Protein AF-A0A1E7QK72-F1 (afdb_monomer_lite)

Radius of gyration: 14.89 Å; chains: 1; bounding box: 25×26×60 Å

Sequence (113 aa):
MYDKNVLNFAAQIGCSNITKILFEYLNANEKDLFYAAKCGNLGIVQAILNKEVNNYNLNCALRYAASYCNIEVTEYLLKNGACNGNTALHDAAEYGHAEIVQLLIPKAEKTDI

pLDDT: mean 74.42, std 15.8, range [36.75, 93.0]

InterPro domains:
  IPR002110 Ankyrin repeat [PF12796] (33-110)
  IPR002110 Ankyrin repeat [PS50088] (84-113)
  IPR002110 Ankyrin repeat [SM00248] (28-60)
  IPR002110 Ankyrin repeat [SM00248] (84-113)
  IPR036770 Ankyrin repeat-containing domain superfamily [G3DSA:1.25.40.20] (1-113)
  IPR036770 Ankyrin repeat-containing domain superfamily [SSF48403] (4-107)

Foldseek 3Di:
DDDPVVLLVCLQVVVLVVNVVSPVVDPDDLVSLLSCLLSLVQVSVVVNCVVDPDDHQLLSSLLSNLLNLNLVSNLVSVVVPHQLDPNSLVSNVVNVSVNSNVVSPPPPPPPPD

Organism: Wolbachia pipientis (NCBI:txid955)

Secondary structure (DSSP, 8-state):
--SHHHHHHHHHHT-HHHHHHHHHHS---HHHHHHHHHTT-HHHHHHHHHHSSS-S-HHHHHHHHHHTT-HHHHHHHHHTT----HHHHHHHHHTT-HHHHHHHS--------

Structure (mmCIF, N/CA/C/O backbone):
data_AF-A0A1E7QK72-F1
#
_entry.id   AF-A0A1E7QK72-F1
#
loop_
_atom_site.group_PDB
_atom_site.id
_atom_site.type_symbol
_atom_site.label_atom_id
_atom_site.label_alt_id
_atom_site.label_comp_id
_atom_site.label_asym_id
_atom_site.label_entity_id
_atom_site.label_seq_id
_atom_site.pdbx_PDB_ins_code
_atom_site.Cartn_x
_atom_site.Cartn_y
_atom_site.Cartn_z
_atom_site.occupancy
_atom_site.B_iso_or_equiv
_atom_site.auth_seq_id
_atom_site.auth_comp_id
_atom_site.auth_asym_id
_atom_site.auth_atom_id
_atom_site.pdbx_PDB_model_num
ATOM 1 N N . MET A 1 1 ? 0.526 11.341 27.835 1.00 41.75 1 MET A N 1
ATOM 2 C CA . MET A 1 1 ? 1.698 10.709 27.184 1.00 41.75 1 MET A CA 1
ATOM 3 C C . MET A 1 1 ? 1.428 9.237 26.837 1.00 41.75 1 MET A C 1
ATOM 5 O O . MET A 1 1 ? 2.351 8.437 26.801 1.00 41.75 1 MET A O 1
ATOM 9 N N . TYR A 1 2 ? 0.169 8.887 26.561 1.00 43.34 2 TYR A N 1
ATOM 10 C CA . TYR A 1 2 ? -0.271 7.545 26.182 1.00 43.34 2 TYR A CA 1
ATOM 11 C C . TYR A 1 2 ? -0.724 7.585 24.713 1.00 43.34 2 TYR A C 1
ATOM 13 O O . TYR A 1 2 ? -1.076 8.660 24.235 1.00 43.34 2 TYR A O 1
ATOM 21 N N . ASP A 1 3 ? -0.628 6.444 24.022 1.00 53.53 3 ASP A N 1
ATOM 22 C CA . ASP A 1 3 ? -1.415 6.035 22.836 1.00 53.53 3 ASP A CA 1
ATOM 23 C C . ASP A 1 3 ? -0.708 5.731 21.508 1.00 53.53 3 ASP A C 1
ATOM 25 O O . ASP A 1 3 ? -1.184 4.856 20.787 1.00 53.53 3 ASP A O 1
ATOM 29 N N . LYS A 1 4 ? 0.464 6.292 21.176 1.00 55.53 4 LYS A N 1
ATOM 30 C CA . LYS A 1 4 ? 1.116 5.926 19.889 1.00 55.53 4 LYS A CA 1
ATOM 31 C C . LYS A 1 4 ? 1.672 4.493 19.849 1.00 55.53 4 LYS A C 1
ATOM 33 O O . LYS A 1 4 ? 1.642 3.852 18.803 1.00 55.53 4 LYS A O 1
ATOM 38 N N . ASN A 1 5 ? 2.146 3.966 20.982 1.00 55.91 5 ASN A N 1
ATOM 39 C CA . ASN A 1 5 ? 2.684 2.599 21.049 1.00 55.91 5 ASN A CA 1
ATOM 40 C C . ASN A 1 5 ? 1.597 1.523 20.958 1.00 55.91 5 ASN A C 1
ATOM 42 O O . ASN A 1 5 ? 1.811 0.492 20.327 1.00 55.91 5 ASN A O 1
ATOM 46 N N . VAL A 1 6 ? 0.434 1.767 21.564 1.00 59.50 6 VAL A N 1
ATOM 47 C CA . VAL A 1 6 ? -0.684 0.812 21.564 1.00 59.50 6 VAL A CA 1
ATOM 48 C C . VAL A 1 6 ? -1.278 0.697 20.162 1.00 59.50 6 VAL A C 1
ATOM 50 O O . VAL A 1 6 ? -1.574 -0.406 19.710 1.00 59.50 6 VAL A O 1
ATOM 53 N N . LEU A 1 7 ? -1.355 1.819 19.440 1.00 59.06 7 LEU A N 1
ATOM 54 C CA . LEU A 1 7 ? -1.802 1.855 18.052 1.00 59.06 7 LEU A CA 1
ATOM 55 C C . LEU A 1 7 ? -0.876 1.060 17.123 1.00 59.06 7 LEU A C 1
ATOM 57 O O . LEU A 1 7 ? -1.350 0.214 16.368 1.00 59.06 7 LEU A O 1
ATOM 61 N N . ASN A 1 8 ? 0.442 1.281 17.221 1.00 55.88 8 ASN A N 1
ATOM 62 C CA . ASN A 1 8 ? 1.432 0.545 16.429 1.00 55.88 8 ASN A CA 1
ATOM 63 C C . ASN A 1 8 ? 1.376 -0.960 16.700 1.00 55.88 8 ASN A C 1
ATOM 65 O O . ASN A 1 8 ? 1.444 -1.753 15.764 1.00 55.88 8 ASN A O 1
ATOM 69 N N . PHE A 1 9 ? 1.224 -1.352 17.967 1.00 58.50 9 PHE A N 1
ATOM 70 C CA . PHE A 1 9 ? 1.121 -2.756 18.349 1.00 58.50 9 PHE A CA 1
ATOM 71 C C . PHE A 1 9 ? -0.178 -3.388 17.824 1.00 58.50 9 PHE A C 1
ATOM 73 O O . PHE A 1 9 ? -0.141 -4.453 17.217 1.00 58.50 9 PHE A O 1
ATOM 80 N N . ALA A 1 10 ? -1.322 -2.707 17.949 1.00 59.81 10 ALA A N 1
ATOM 81 C CA . ALA A 1 10 ? -2.600 -3.189 17.417 1.00 59.81 10 ALA A CA 1
ATOM 82 C C . ALA A 1 10 ? -2.618 -3.264 15.876 1.00 59.81 10 ALA A C 1
ATOM 84 O O . ALA A 1 10 ? -3.203 -4.192 15.314 1.00 59.81 10 ALA A O 1
ATOM 85 N N . ALA A 1 11 ? -1.943 -2.331 15.194 1.00 56.41 11 ALA A N 1
ATOM 86 C CA . ALA A 1 11 ? -1.762 -2.357 13.743 1.00 56.41 11 ALA A CA 1
ATOM 87 C C . ALA A 1 11 ? -0.837 -3.500 13.288 1.00 56.41 11 ALA A C 1
ATOM 89 O O . ALA A 1 11 ? -1.114 -4.111 12.259 1.00 56.41 11 ALA A O 1
ATOM 90 N N . GLN A 1 12 ? 0.212 -3.819 14.061 1.00 57.09 12 GLN A N 1
ATOM 91 C CA . GLN A 1 12 ? 1.117 -4.949 13.802 1.00 57.09 12 GLN A CA 1
ATOM 92 C C . GLN A 1 12 ? 0.453 -6.311 14.004 1.00 57.09 12 GLN A C 1
ATOM 94 O O . GLN A 1 12 ? 0.723 -7.235 13.245 1.00 57.09 12 GLN A O 1
ATOM 99 N N . ILE A 1 13 ? -0.393 -6.443 15.028 1.00 61.03 13 ILE A N 1
ATOM 100 C CA . ILE A 1 13 ? -1.052 -7.711 15.377 1.00 61.03 13 ILE A CA 1
ATOM 101 C C . ILE A 1 13 ? -2.286 -7.961 14.477 1.00 61.03 13 ILE A C 1
ATOM 103 O O . ILE A 1 13 ? -2.852 -9.050 14.485 1.00 61.03 13 ILE A O 1
ATOM 107 N N . GLY A 1 14 ? -2.709 -6.976 13.671 1.00 56.97 14 GLY A N 1
ATOM 108 C CA . GLY A 1 14 ? -3.874 -7.101 12.785 1.00 56.97 14 GLY A CA 1
ATOM 109 C C . GLY A 1 14 ? -5.213 -7.066 13.529 1.00 56.97 14 GLY A C 1
ATOM 110 O O . GLY A 1 14 ? -6.224 -7.541 13.017 1.00 56.97 14 GLY A O 1
ATOM 111 N N . CYS A 1 15 ? -5.252 -6.508 14.745 1.00 58.03 15 CYS A N 1
ATOM 112 C CA . CYS A 1 15 ? -6.462 -6.437 15.569 1.00 58.03 15 CYS A CA 1
ATOM 113 C C . CYS A 1 15 ? -7.416 -5.332 15.090 1.00 58.03 15 CYS A C 1
ATOM 115 O O . CYS A 1 15 ? -7.628 -4.344 15.793 1.00 58.03 15 CYS A O 1
ATOM 117 N N . SER A 1 16 ? -8.026 -5.529 13.920 1.00 58.16 16 SER A N 1
ATOM 118 C CA . SER A 1 16 ? -8.796 -4.544 13.140 1.00 58.16 16 SER A CA 1
ATOM 119 C C . SER A 1 16 ? -9.820 -3.739 13.954 1.00 58.16 16 SER A C 1
ATOM 121 O O . SER A 1 16 ? -10.023 -2.554 13.697 1.00 58.16 16 SER A O 1
ATOM 123 N N . ASN A 1 17 ? -10.445 -4.356 14.962 1.00 55.41 17 ASN A N 1
ATOM 124 C CA . ASN A 1 17 ? -11.470 -3.715 15.789 1.00 55.41 17 ASN A CA 1
ATOM 125 C C . ASN A 1 17 ? -10.888 -2.755 16.838 1.00 55.41 17 ASN A C 1
ATOM 127 O O . ASN A 1 17 ? -11.435 -1.675 17.050 1.00 55.41 17 ASN A O 1
ATOM 131 N N . ILE A 1 18 ? -9.770 -3.120 17.474 1.00 58.97 18 ILE A N 1
ATOM 132 C CA . ILE A 1 18 ? -9.127 -2.293 18.510 1.00 58.97 18 ILE A CA 1
ATOM 133 C C . ILE A 1 18 ? -8.449 -1.090 17.859 1.00 58.97 18 ILE A C 1
ATOM 135 O O . ILE A 1 18 ? -8.578 0.032 18.346 1.00 58.97 18 ILE A O 1
ATOM 139 N N . THR A 1 19 ? -7.792 -1.301 16.717 1.00 61.84 19 THR A N 1
ATOM 140 C CA . THR A 1 19 ? -7.205 -0.209 15.940 1.00 61.84 19 THR A CA 1
ATOM 141 C C . THR A 1 19 ? -8.279 0.779 15.495 1.00 61.84 19 THR A C 1
ATOM 143 O O . THR A 1 19 ? -8.085 1.976 15.670 1.00 61.84 19 THR A O 1
ATOM 146 N N . LYS A 1 20 ? -9.432 0.310 14.995 1.00 57.75 20 LYS A N 1
ATOM 147 C CA . LYS A 1 20 ? -10.532 1.181 14.548 1.00 57.75 20 LYS A CA 1
ATOM 148 C C . LYS A 1 20 ? -11.070 2.086 15.664 1.00 57.75 20 LYS A C 1
ATOM 150 O O . LYS A 1 20 ? -11.220 3.283 15.442 1.00 57.75 20 LYS A O 1
ATOM 155 N N . ILE A 1 21 ? -11.286 1.539 16.863 1.00 57.97 21 ILE A N 1
ATOM 156 C CA . ILE A 1 21 ? -11.766 2.305 18.028 1.00 57.97 21 ILE A CA 1
ATOM 157 C C . ILE A 1 21 ? -10.720 3.335 18.480 1.00 57.97 21 ILE A C 1
ATOM 159 O O . ILE A 1 21 ? -11.053 4.488 18.738 1.00 57.97 21 ILE A O 1
ATOM 163 N N . LEU A 1 22 ? -9.440 2.953 18.528 1.00 61.12 22 LEU A N 1
ATOM 164 C CA . LEU A 1 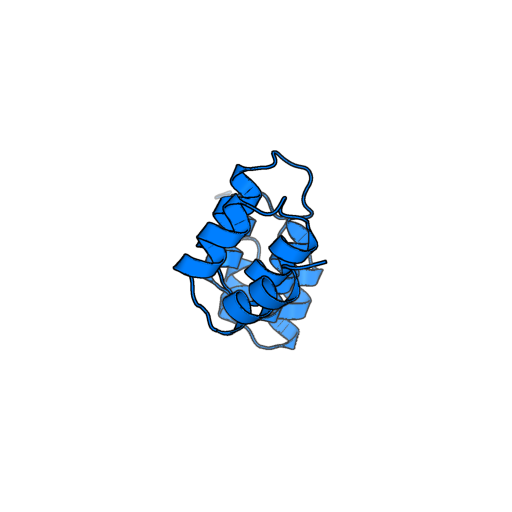22 ? -8.361 3.873 18.904 1.00 61.12 22 LEU A CA 1
ATOM 165 C C . LEU A 1 22 ? -8.188 5.003 17.872 1.00 61.12 22 LEU A C 1
ATOM 167 O O . LEU A 1 22 ? -7.961 6.150 18.250 1.00 61.12 22 LEU A O 1
ATOM 171 N N . PHE A 1 23 ? -8.369 4.713 16.581 1.00 60.78 23 PHE A N 1
ATOM 172 C CA . PHE A 1 23 ? -8.342 5.702 15.495 1.00 60.78 23 PHE A CA 1
ATOM 173 C C . PHE A 1 23 ? -9.529 6.672 15.489 1.00 60.78 23 PHE A C 1
ATOM 175 O O . PHE A 1 23 ? -9.426 7.791 14.979 1.00 60.78 23 PHE A O 1
ATOM 182 N N . GLU A 1 24 ? -10.682 6.275 16.025 1.00 59.69 24 GLU A N 1
ATOM 183 C CA . GLU A 1 24 ? -11.799 7.203 16.199 1.00 59.69 24 GLU A CA 1
ATOM 184 C C . GLU A 1 24 ? -11.476 8.277 17.244 1.00 59.69 24 GLU A C 1
ATOM 186 O O . GLU A 1 24 ? -11.844 9.434 17.032 1.00 59.69 24 GLU A O 1
ATOM 191 N N . TYR A 1 25 ? -10.717 7.910 18.283 1.00 55.94 25 TYR A N 1
ATOM 192 C CA . TYR A 1 25 ? -10.348 8.765 19.416 1.00 55.94 25 TYR A CA 1
ATOM 193 C C . TYR A 1 25 ? -9.060 9.584 19.230 1.00 55.94 25 TYR A C 1
ATOM 195 O O . TYR A 1 25 ? -8.926 10.650 19.832 1.00 55.94 25 TYR A O 1
ATOM 203 N N . LEU A 1 26 ? -8.107 9.120 18.419 1.00 58.84 26 LEU A N 1
ATOM 204 C CA . LEU A 1 26 ? -6.853 9.826 18.144 1.00 58.84 26 LEU A CA 1
ATOM 205 C C . LEU A 1 26 ? -6.958 10.553 16.802 1.00 58.84 26 LEU A C 1
ATOM 207 O O . LEU A 1 26 ? -7.285 9.938 15.793 1.00 58.84 26 LEU A O 1
ATOM 211 N N . ASN A 1 27 ? -6.666 11.858 16.781 1.00 63.66 27 ASN A N 1
ATOM 212 C CA . ASN A 1 27 ? -6.510 12.634 15.547 1.00 63.66 27 ASN A CA 1
ATOM 213 C C . ASN A 1 27 ? -5.466 11.951 14.649 1.00 63.66 27 ASN A C 1
ATOM 215 O O . ASN A 1 27 ? -4.258 12.086 14.880 1.00 63.66 27 ASN A O 1
ATOM 219 N N . ALA A 1 28 ? -5.945 11.170 13.680 1.00 66.19 28 ALA A N 1
ATOM 220 C CA . ALA A 1 28 ? -5.101 10.434 12.756 1.00 66.19 28 ALA A CA 1
ATOM 221 C C . ALA A 1 28 ? -4.199 11.415 12.002 1.00 66.19 28 ALA A C 1
ATOM 223 O O . ALA A 1 28 ? -4.609 12.522 11.667 1.00 66.19 28 ALA A O 1
ATOM 224 N N . ASN A 1 29 ? -2.949 11.026 11.778 1.00 73.00 29 ASN A N 1
ATOM 225 C CA . ASN A 1 29 ? -1.983 11.828 11.033 1.00 73.00 29 ASN A CA 1
ATOM 226 C C . ASN A 1 29 ? -1.409 11.032 9.851 1.00 73.00 29 ASN A C 1
ATOM 228 O O . ASN A 1 29 ? -1.591 9.821 9.745 1.00 73.00 29 ASN A O 1
ATOM 232 N N . GLU A 1 30 ? -0.652 11.701 8.980 1.00 76.06 30 GLU A N 1
ATOM 233 C CA . GLU A 1 30 ? -0.020 11.090 7.799 1.00 76.06 30 GLU A CA 1
ATOM 234 C C . GLU A 1 30 ? 0.782 9.818 8.096 1.00 76.06 30 GLU A C 1
ATOM 236 O O . GLU A 1 30 ? 0.760 8.869 7.312 1.00 76.06 30 GLU A O 1
ATOM 241 N N 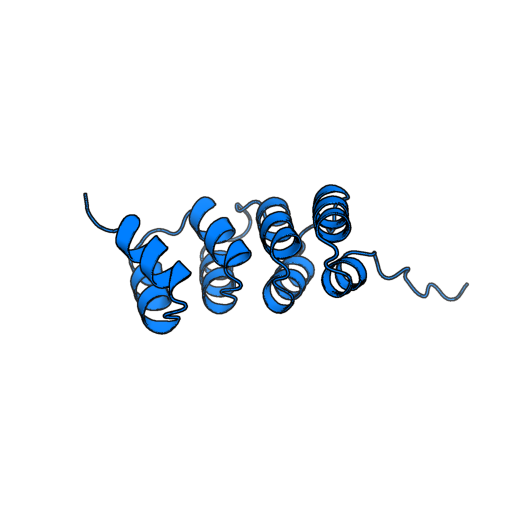. LYS A 1 31 ? 1.488 9.761 9.233 1.00 78.81 31 LYS A N 1
ATOM 242 C CA . LYS A 1 31 ? 2.282 8.572 9.578 1.00 78.81 31 LYS A CA 1
ATOM 243 C C . LYS A 1 31 ? 1.380 7.375 9.823 1.00 78.81 31 LYS A C 1
ATOM 245 O O . LYS A 1 31 ? 1.735 6.267 9.435 1.00 78.81 31 LYS A O 1
ATOM 250 N N . ASP A 1 32 ? 0.225 7.603 10.432 1.00 78.62 32 ASP A N 1
ATOM 251 C CA . ASP A 1 32 ? -0.738 6.552 10.709 1.00 78.62 32 ASP A CA 1
ATOM 252 C C . ASP A 1 32 ? -1.329 5.975 9.414 1.00 78.62 32 ASP A C 1
ATOM 254 O O . ASP A 1 32 ? -1.477 4.758 9.298 1.00 78.62 32 ASP A O 1
ATOM 258 N N . LEU A 1 33 ? -1.566 6.825 8.405 1.00 82.44 33 LEU A N 1
ATOM 259 C CA . LEU A 1 33 ? -1.947 6.390 7.058 1.00 82.44 33 LEU A CA 1
ATOM 260 C C . LEU A 1 33 ? -0.862 5.506 6.429 1.00 82.44 33 LEU A C 1
ATOM 262 O O . LEU A 1 33 ? -1.172 4.457 5.867 1.00 82.44 33 LEU A O 1
ATOM 266 N N . PHE A 1 34 ? 0.412 5.892 6.542 1.00 84.81 34 PHE A N 1
ATOM 267 C CA . PHE A 1 34 ? 1.522 5.115 5.977 1.00 84.81 34 PHE A CA 1
ATOM 268 C C . PHE A 1 34 ? 1.702 3.770 6.681 1.00 84.81 34 PHE A C 1
ATOM 270 O O . PHE A 1 34 ? 1.937 2.763 6.014 1.00 84.81 34 PHE A O 1
ATOM 277 N N . TYR A 1 35 ? 1.555 3.724 8.008 1.00 82.94 35 TYR A N 1
ATOM 278 C CA . TYR A 1 35 ? 1.582 2.467 8.759 1.00 82.94 35 TYR A CA 1
ATOM 279 C C . TYR A 1 35 ? 0.404 1.569 8.394 1.00 82.94 35 TYR A C 1
ATOM 281 O O . TYR A 1 35 ? 0.607 0.384 8.138 1.00 82.94 35 TYR A O 1
ATOM 289 N N . ALA A 1 36 ? -0.808 2.118 8.304 1.00 83.06 36 ALA A N 1
ATOM 290 C CA . ALA A 1 36 ? -1.976 1.366 7.862 1.00 83.06 36 ALA A CA 1
ATOM 291 C C . ALA A 1 36 ? -1.777 0.801 6.448 1.00 83.06 36 ALA A C 1
ATOM 293 O O . ALA A 1 36 ? -2.074 -0.370 6.216 1.00 83.06 36 ALA A O 1
ATOM 294 N N . ALA A 1 37 ? -1.199 1.595 5.542 1.00 87.00 37 ALA A N 1
ATOM 295 C CA . ALA A 1 37 ? -0.906 1.174 4.180 1.00 87.00 37 ALA A CA 1
ATOM 296 C C . ALA A 1 37 ? 0.186 0.102 4.102 1.00 87.00 37 ALA A C 1
ATOM 298 O O . ALA A 1 37 ? 0.042 -0.859 3.354 1.00 87.00 37 ALA A O 1
ATOM 299 N N . LYS A 1 38 ? 1.236 0.216 4.921 1.00 86.56 38 LYS A N 1
ATOM 300 C CA . LYS A 1 38 ? 2.290 -0.796 5.076 1.00 86.56 38 LYS A CA 1
ATOM 301 C C . LYS A 1 38 ? 1.770 -2.111 5.672 1.00 86.56 38 LYS A C 1
ATOM 303 O O . LYS A 1 38 ? 2.266 -3.173 5.314 1.00 86.56 38 LYS A O 1
ATOM 308 N N . CYS A 1 39 ? 0.811 -2.051 6.590 1.00 83.38 39 CYS A N 1
ATOM 309 C CA . CYS A 1 39 ? 0.238 -3.231 7.245 1.00 83.38 39 CYS A CA 1
ATOM 310 C C . CYS A 1 39 ? -0.956 -3.837 6.488 1.00 83.38 39 CYS A C 1
ATOM 312 O O . CYS A 1 39 ? -1.518 -4.815 6.966 1.00 83.38 39 CYS A O 1
ATOM 314 N N . GLY A 1 40 ? -1.390 -3.245 5.370 1.00 85.12 40 GLY A N 1
ATOM 315 C CA . GLY A 1 40 ? -2.542 -3.739 4.608 1.00 85.12 40 GLY A CA 1
ATOM 316 C C . GLY A 1 40 ? -3.898 -3.501 5.280 1.00 85.12 40 GLY A C 1
ATOM 317 O O . GLY A 1 40 ? -4.896 -4.103 4.897 1.00 85.12 40 GLY A O 1
ATOM 318 N N . ASN A 1 41 ? -3.972 -2.611 6.273 1.00 84.88 41 ASN A N 1
ATOM 319 C CA . ASN A 1 41 ? -5.192 -2.365 7.042 1.00 84.88 41 ASN A CA 1
ATOM 320 C C . ASN A 1 41 ? -6.158 -1.432 6.287 1.00 84.88 41 ASN A C 1
ATOM 322 O O . ASN A 1 41 ? -6.289 -0.252 6.627 1.00 84.88 41 ASN A O 1
ATOM 326 N N . LEU A 1 42 ? -6.873 -1.963 5.290 1.00 84.94 42 LEU A N 1
ATOM 327 C CA . LEU A 1 42 ? -7.796 -1.196 4.441 1.00 84.94 42 LEU A CA 1
ATOM 328 C C . LEU A 1 42 ? -8.840 -0.402 5.239 1.00 84.94 42 LEU A C 1
ATOM 330 O O . LEU A 1 42 ? -9.062 0.771 4.952 1.00 84.94 42 LEU A O 1
ATOM 334 N N . GLY A 1 43 ? -9.438 -0.996 6.276 1.00 82.62 43 GLY A N 1
ATOM 335 C CA . GLY A 1 43 ? -10.457 -0.315 7.083 1.00 82.62 43 GLY A CA 1
ATOM 336 C C . GLY A 1 43 ? -9.937 0.942 7.793 1.00 82.62 43 GLY A C 1
ATOM 337 O O . GLY A 1 43 ? -10.676 1.911 7.955 1.00 82.62 43 GLY A O 1
ATOM 338 N N . ILE A 1 44 ? -8.654 0.954 8.169 1.00 78.38 44 ILE A N 1
ATOM 339 C CA . I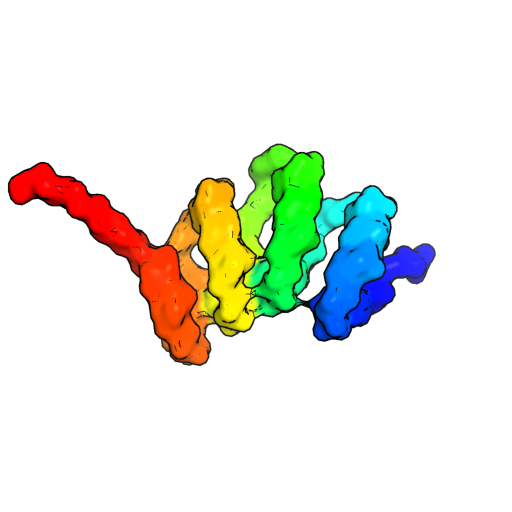LE A 1 44 ? -8.002 2.122 8.772 1.00 78.38 44 ILE A CA 1
ATOM 340 C C . ILE A 1 44 ? -7.691 3.156 7.692 1.00 78.38 44 ILE A C 1
ATOM 342 O O . ILE A 1 44 ? -7.989 4.330 7.877 1.00 78.38 44 ILE A O 1
ATOM 346 N N . VAL A 1 45 ? -7.153 2.727 6.545 1.00 83.75 45 VAL A N 1
ATOM 347 C CA . VAL A 1 45 ? -6.899 3.615 5.399 1.00 83.75 45 VAL A CA 1
ATOM 348 C C . VAL A 1 45 ? -8.186 4.334 4.983 1.00 83.75 45 VAL A C 1
ATOM 350 O O . VAL A 1 45 ? -8.191 5.553 4.843 1.00 83.75 45 VAL A O 1
ATOM 353 N N . GLN A 1 46 ? -9.300 3.608 4.875 1.00 84.81 46 GLN A N 1
ATOM 354 C CA . GLN A 1 46 ? -10.624 4.169 4.599 1.00 84.81 46 GLN A CA 1
ATOM 355 C C . GLN A 1 46 ? -11.070 5.159 5.677 1.00 84.81 46 GLN A C 1
ATOM 357 O O . GLN A 1 46 ? -11.503 6.261 5.353 1.00 84.81 46 GLN A O 1
ATOM 362 N N . ALA A 1 47 ? -10.948 4.795 6.957 1.00 79.19 47 ALA A N 1
ATOM 363 C CA . ALA A 1 47 ? -11.343 5.667 8.061 1.00 79.19 47 ALA A CA 1
ATOM 364 C C . ALA A 1 47 ? -10.542 6.981 8.089 1.00 79.19 47 ALA A C 1
ATOM 366 O O . ALA A 1 47 ? -11.119 8.035 8.348 1.00 79.19 47 ALA A O 1
ATOM 367 N N . ILE A 1 48 ? -9.239 6.929 7.796 1.00 78.38 48 ILE A N 1
ATOM 368 C CA . ILE A 1 48 ? -8.365 8.108 7.759 1.00 78.38 48 ILE A CA 1
ATOM 369 C C . ILE A 1 48 ? -8.698 8.990 6.549 1.00 78.38 48 ILE A C 1
ATOM 371 O O . ILE A 1 48 ? -8.912 10.190 6.715 1.00 78.38 48 ILE A O 1
ATOM 375 N N . LEU A 1 49 ? -8.810 8.409 5.349 1.00 79.25 49 LEU A N 1
ATOM 376 C CA . LEU A 1 49 ? -9.104 9.174 4.129 1.00 79.25 49 LEU A CA 1
ATOM 377 C C . LEU A 1 49 ? -10.527 9.754 4.103 1.00 79.25 49 LEU A C 1
ATOM 379 O O . LEU A 1 49 ? -10.746 10.787 3.481 1.00 79.25 49 LEU A O 1
ATOM 383 N N . ASN A 1 50 ? -11.483 9.144 4.810 1.00 78.62 50 ASN A N 1
ATOM 384 C CA . ASN A 1 50 ? -12.835 9.691 4.956 1.00 78.62 50 ASN A CA 1
ATOM 385 C C . ASN A 1 50 ? -12.914 10.860 5.956 1.00 78.62 50 ASN A C 1
ATOM 387 O O . ASN A 1 50 ? -13.868 11.634 5.897 1.00 78.62 50 ASN A O 1
ATOM 391 N N . LYS A 1 51 ? -11.962 10.974 6.896 1.00 70.81 51 LYS A N 1
ATOM 392 C CA . LYS A 1 51 ? -11.955 12.024 7.931 1.00 70.81 51 LYS A CA 1
ATOM 393 C C . LYS A 1 51 ? -11.346 13.341 7.448 1.00 70.81 51 LYS A C 1
ATOM 395 O O . LYS A 1 51 ? -11.831 14.395 7.851 1.00 70.81 51 LYS A O 1
ATOM 400 N N . GLU A 1 52 ? -10.321 13.304 6.599 1.00 60.97 52 GLU A N 1
ATOM 401 C CA . GLU A 1 52 ? -9.689 14.517 6.068 1.00 60.97 52 GLU A CA 1
ATOM 402 C C . GLU A 1 52 ? -9.711 14.529 4.542 1.00 60.97 52 GLU A C 1
ATOM 404 O O . GLU A 1 52 ? -9.052 13.742 3.864 1.00 60.97 52 GLU A O 1
ATOM 409 N N . VAL A 1 53 ? -10.468 15.482 4.001 1.00 50.00 53 VAL A N 1
ATOM 410 C CA . VAL A 1 53 ? -10.530 15.760 2.571 1.00 50.00 53 VAL A CA 1
ATOM 411 C C . VAL A 1 53 ? -9.189 16.370 2.140 1.00 50.00 53 VAL A C 1
ATOM 413 O O . VAL A 1 53 ? -8.894 17.526 2.431 1.00 50.00 53 VAL A O 1
ATOM 416 N N . ASN A 1 54 ? -8.400 15.584 1.406 1.00 53.28 54 ASN A N 1
ATOM 417 C CA . ASN A 1 54 ? -7.369 16.025 0.454 1.00 53.28 54 ASN A CA 1
ATOM 418 C C . ASN A 1 54 ? -5.988 16.490 0.949 1.00 53.28 54 ASN A C 1
ATOM 420 O O . ASN A 1 54 ? -5.212 16.922 0.100 1.00 53.28 54 ASN A O 1
ATOM 424 N N . ASN A 1 55 ? -5.617 16.388 2.231 1.00 59.91 55 ASN A N 1
ATOM 425 C CA . ASN A 1 55 ? -4.281 16.860 2.653 1.00 59.91 55 ASN A CA 1
ATOM 426 C C . ASN A 1 55 ? -3.231 15.765 2.880 1.00 59.91 55 ASN A C 1
ATOM 428 O O . ASN A 1 55 ? -2.073 16.076 3.135 1.00 59.91 55 ASN A O 1
ATOM 432 N N . TYR A 1 56 ? -3.605 14.489 2.773 1.00 67.94 56 TYR A N 1
ATOM 433 C CA . TYR A 1 56 ? -2.653 13.397 2.952 1.00 67.94 56 TYR A CA 1
ATOM 434 C C . TYR A 1 56 ? -1.975 13.003 1.645 1.00 67.94 56 TYR A C 1
ATOM 436 O O . TYR A 1 56 ? -2.608 12.859 0.599 1.00 67.94 56 TYR A O 1
ATOM 444 N N . ASN A 1 57 ? -0.669 12.755 1.724 1.00 80.38 57 ASN A N 1
ATOM 445 C CA . ASN A 1 57 ? 0.125 12.305 0.588 1.00 80.38 57 ASN A CA 1
ATOM 446 C C . ASN A 1 57 ? -0.207 10.846 0.210 1.00 80.38 57 ASN A C 1
ATOM 448 O O . ASN A 1 57 ? 0.460 9.898 0.638 1.00 80.38 57 ASN A O 1
ATOM 452 N N . LEU A 1 58 ? -1.244 10.673 -0.616 1.00 86.25 58 LEU A N 1
ATOM 453 C CA . LEU A 1 58 ? -1.702 9.377 -1.128 1.00 86.25 58 LEU A CA 1
ATOM 454 C C . LEU A 1 58 ? -0.604 8.619 -1.886 1.00 86.25 58 LEU A C 1
ATOM 456 O O . LEU A 1 58 ? -0.554 7.395 -1.816 1.00 86.25 58 LEU A O 1
ATOM 460 N N . ASN A 1 59 ? 0.312 9.327 -2.552 1.00 87.00 59 ASN A N 1
ATOM 461 C CA . ASN A 1 59 ? 1.423 8.716 -3.288 1.00 87.00 59 ASN A CA 1
ATOM 462 C C . ASN A 1 59 ? 2.424 8.054 -2.334 1.00 87.00 59 ASN A C 1
ATOM 464 O O . ASN A 1 59 ? 2.915 6.957 -2.598 1.00 87.00 59 ASN A O 1
ATOM 468 N N . CYS A 1 60 ? 2.698 8.687 -1.189 1.00 87.00 60 CYS A N 1
ATOM 469 C CA . CYS A 1 60 ? 3.503 8.075 -0.135 1.00 87.00 60 CYS A CA 1
ATOM 470 C C . CYS A 1 60 ? 2.810 6.839 0.440 1.00 87.00 60 CYS A C 1
ATOM 472 O O . CYS A 1 60 ? 3.458 5.803 0.574 1.00 87.00 60 CYS A O 1
ATOM 474 N N . ALA A 1 61 ? 1.508 6.914 0.732 1.00 88.19 61 ALA A N 1
ATOM 475 C CA . ALA A 1 61 ? 0.745 5.757 1.201 1.00 88.19 61 ALA A CA 1
ATOM 476 C C . ALA A 1 61 ? 0.763 4.611 0.172 1.00 88.19 61 ALA A C 1
ATOM 478 O O . ALA A 1 61 ? 0.985 3.460 0.545 1.00 88.19 61 ALA A O 1
ATOM 479 N N . LEU A 1 62 ? 0.617 4.934 -1.118 1.00 90.12 62 LEU A N 1
ATOM 480 C CA . LEU A 1 62 ? 0.649 3.971 -2.218 1.00 90.12 62 LEU A CA 1
ATOM 481 C C . LEU A 1 62 ? 2.006 3.283 -2.305 1.00 90.12 62 LEU A C 1
ATOM 483 O O . LEU A 1 62 ? 2.058 2.066 -2.432 1.00 90.12 62 LEU A O 1
ATOM 487 N N . ARG A 1 63 ? 3.100 4.039 -2.164 1.00 90.38 63 ARG A N 1
ATOM 488 C CA . ARG A 1 63 ? 4.451 3.477 -2.114 1.00 90.38 63 ARG A CA 1
ATOM 489 C C . ARG A 1 63 ? 4.580 2.443 -0.997 1.00 90.38 63 ARG A C 1
ATOM 491 O O . ARG A 1 63 ? 5.008 1.332 -1.264 1.00 90.38 63 ARG A O 1
ATOM 498 N N . TYR A 1 64 ? 4.148 2.763 0.226 1.00 89.31 64 TYR A 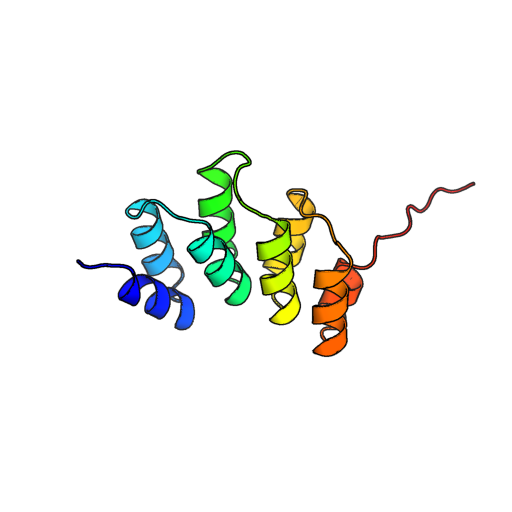N 1
ATOM 499 C CA . TYR A 1 64 ? 4.196 1.807 1.341 1.00 89.31 64 TYR A CA 1
ATOM 500 C C . TYR A 1 64 ? 3.294 0.587 1.129 1.00 89.31 64 TYR A C 1
ATOM 502 O O . TYR A 1 64 ? 3.692 -0.518 1.481 1.00 89.31 64 TYR A O 1
ATOM 510 N N . ALA A 1 65 ? 2.101 0.752 0.558 1.00 90.00 65 ALA A N 1
ATOM 511 C CA . ALA A 1 65 ? 1.263 -0.392 0.209 1.00 90.00 65 ALA A CA 1
ATOM 512 C C . ALA A 1 65 ? 1.947 -1.281 -0.845 1.00 90.00 65 ALA A C 1
ATOM 514 O O . ALA A 1 65 ? 1.966 -2.504 -0.703 1.00 90.00 65 ALA A O 1
ATOM 515 N N . ALA A 1 66 ? 2.582 -0.657 -1.838 1.00 90.44 66 ALA A N 1
ATOM 516 C CA . ALA A 1 66 ? 3.265 -1.329 -2.929 1.00 90.44 66 ALA A CA 1
ATOM 517 C C . ALA A 1 66 ? 4.519 -2.088 -2.472 1.00 90.44 66 ALA A C 1
ATOM 519 O O . ALA A 1 66 ? 4.646 -3.267 -2.789 1.00 90.44 66 ALA A O 1
ATOM 520 N N . SER A 1 67 ? 5.408 -1.477 -1.674 1.00 90.06 67 SER A N 1
ATOM 521 C CA . SER A 1 67 ? 6.638 -2.139 -1.195 1.00 90.06 67 SER A CA 1
ATOM 522 C C . SER A 1 67 ? 6.356 -3.353 -0.295 1.00 90.06 67 SER A C 1
ATOM 524 O O . SER A 1 67 ? 7.213 -4.220 -0.146 1.00 90.06 67 SER A O 1
ATOM 526 N N . TYR A 1 68 ? 5.171 -3.415 0.324 1.00 88.50 68 TYR A N 1
ATOM 527 C CA . TYR A 1 68 ? 4.773 -4.472 1.262 1.00 88.50 68 TYR A CA 1
ATOM 528 C C . TYR A 1 68 ? 3.703 -5.422 0.697 1.00 88.50 68 TYR A C 1
ATOM 530 O O . TYR A 1 68 ? 3.158 -6.225 1.447 1.00 88.50 68 TYR A O 1
ATOM 538 N N . CYS A 1 69 ? 3.432 -5.373 -0.613 1.00 90.38 69 CYS A N 1
ATOM 539 C CA . CYS A 1 69 ? 2.489 -6.264 -1.299 1.00 90.38 69 CYS A CA 1
ATOM 540 C C . CYS A 1 69 ? 1.035 -6.199 -0.786 1.00 90.38 69 CYS A C 1
ATOM 542 O O . CYS A 1 69 ? 0.307 -7.190 -0.788 1.00 90.38 69 CYS A O 1
ATOM 544 N N . ASN A 1 70 ? 0.575 -5.023 -0.354 1.00 92.44 70 ASN A N 1
ATOM 545 C CA . ASN A 1 70 ? -0.799 -4.843 0.117 1.00 92.44 70 ASN A CA 1
ATOM 546 C C . ASN A 1 70 ? -1.735 -4.496 -1.045 1.00 92.44 70 ASN A C 1
ATOM 548 O O . ASN A 1 70 ? -2.003 -3.321 -1.315 1.00 92.44 70 ASN A O 1
ATOM 552 N N . ILE A 1 71 ? -2.236 -5.528 -1.723 1.00 92.00 71 ILE A N 1
ATOM 553 C CA . ILE A 1 71 ? -3.047 -5.440 -2.952 1.00 92.00 71 ILE A CA 1
ATOM 554 C C . ILE A 1 71 ? -4.314 -4.604 -2.740 1.00 92.00 71 ILE A C 1
ATOM 556 O O . ILE A 1 71 ? -4.506 -3.597 -3.419 1.00 92.00 71 ILE A O 1
ATOM 560 N N . GLU A 1 72 ? -5.138 -4.950 -1.747 1.00 91.88 72 GLU A N 1
ATOM 561 C CA . GLU A 1 72 ? -6.421 -4.271 -1.505 1.00 91.88 72 GLU A CA 1
ATOM 562 C C . GLU A 1 72 ? -6.251 -2.777 -1.194 1.00 91.88 72 GLU A C 1
ATOM 564 O O . GLU A 1 72 ? -6.999 -1.928 -1.683 1.00 91.88 72 GLU A O 1
ATOM 569 N N . VAL A 1 73 ? -5.231 -2.438 -0.398 1.00 90.94 73 VAL A N 1
ATOM 570 C CA . VAL A 1 73 ? -4.914 -1.041 -0.088 1.00 90.94 73 VAL A CA 1
ATOM 571 C C . VAL A 1 73 ? -4.384 -0.314 -1.321 1.00 90.94 73 VAL A C 1
ATOM 573 O O . VAL A 1 73 ? -4.770 0.828 -1.561 1.00 90.94 73 VAL A O 1
ATOM 576 N N . THR A 1 74 ? -3.532 -0.964 -2.114 1.00 91.06 74 THR A N 1
ATOM 577 C CA . THR A 1 74 ? -2.991 -0.407 -3.363 1.00 91.06 74 THR A CA 1
ATOM 578 C C . THR A 1 74 ? -4.118 -0.050 -4.325 1.00 91.06 74 THR A C 1
ATOM 580 O O . THR A 1 74 ? -4.183 1.086 -4.793 1.00 91.06 74 THR A O 1
ATOM 583 N N . GLU A 1 75 ? -5.066 -0.961 -4.556 1.00 90.94 75 GLU A N 1
ATOM 584 C CA . GLU A 1 75 ? -6.238 -0.677 -5.387 1.00 90.94 75 GLU A CA 1
ATOM 585 C C . GLU A 1 75 ? -7.072 0.482 -4.846 1.00 90.94 75 GLU A C 1
ATOM 587 O O . GLU A 1 75 ? -7.519 1.341 -5.609 1.00 90.94 75 GLU A O 1
ATOM 592 N N . TYR A 1 76 ? -7.309 0.502 -3.533 1.00 91.19 76 TYR A N 1
ATOM 593 C CA . TYR A 1 76 ? -8.104 1.550 -2.910 1.00 91.19 76 TYR A CA 1
ATOM 594 C C . TYR A 1 76 ? -7.444 2.922 -3.071 1.00 91.19 76 TYR A C 1
ATOM 596 O O . TYR A 1 76 ? -8.117 3.885 -3.435 1.00 91.19 76 TYR A O 1
ATOM 604 N N . LEU A 1 77 ? -6.132 3.018 -2.856 1.00 89.50 77 LEU A N 1
ATOM 605 C CA . LEU A 1 77 ? -5.383 4.265 -3.010 1.00 89.50 77 LEU A CA 1
ATOM 606 C C . LEU A 1 77 ? -5.378 4.748 -4.466 1.00 89.50 77 LEU A C 1
ATOM 608 O O . LEU A 1 77 ? -5.631 5.928 -4.702 1.00 89.50 77 LEU A O 1
ATOM 612 N N . LEU A 1 78 ? -5.188 3.850 -5.439 1.00 87.94 78 LEU A N 1
ATOM 613 C CA . LEU A 1 78 ? -5.290 4.178 -6.869 1.00 87.94 78 LEU A CA 1
ATOM 614 C C . LEU A 1 78 ? -6.686 4.704 -7.238 1.00 87.94 78 LEU A C 1
ATOM 616 O O . LEU A 1 78 ? -6.804 5.724 -7.913 1.00 87.94 78 LEU A O 1
ATOM 620 N N . LYS A 1 79 ? -7.754 4.063 -6.739 1.00 88.12 79 LYS A N 1
ATOM 621 C CA . LYS A 1 79 ? -9.146 4.516 -6.942 1.00 88.12 79 LYS A CA 1
ATOM 622 C C . LYS A 1 79 ? -9.416 5.901 -6.346 1.00 88.12 79 LYS A C 1
ATOM 624 O O . LYS A 1 79 ? -10.262 6.619 -6.865 1.00 88.12 79 LYS A O 1
ATOM 629 N N . ASN A 1 80 ? -8.701 6.276 -5.287 1.00 85.88 80 ASN A N 1
ATOM 630 C CA . ASN A 1 80 ? -8.814 7.585 -4.635 1.00 85.88 80 ASN A CA 1
ATOM 631 C C . ASN A 1 80 ? -7.858 8.642 -5.220 1.00 85.88 80 ASN A C 1
ATOM 633 O O . ASN A 1 80 ? -7.668 9.696 -4.620 1.00 85.88 80 ASN A O 1
ATOM 637 N N . GLY A 1 81 ? -7.262 8.386 -6.389 1.00 83.50 81 GLY A N 1
ATOM 638 C CA . GLY A 1 81 ? -6.447 9.370 -7.099 1.00 83.50 81 GLY A CA 1
ATOM 639 C C . GLY A 1 81 ? -4.983 9.418 -6.669 1.00 83.50 81 GLY A C 1
ATOM 640 O O . GLY A 1 81 ? -4.297 10.385 -6.996 1.00 83.50 81 GLY A O 1
ATOM 641 N N . ALA A 1 82 ? -4.475 8.396 -5.968 1.00 84.56 82 ALA A N 1
ATOM 642 C CA . ALA A 1 82 ? -3.033 8.232 -5.828 1.00 84.56 82 ALA A CA 1
ATOM 643 C C . ALA A 1 82 ? -2.417 8.057 -7.222 1.00 84.56 82 ALA A C 1
ATOM 645 O O . ALA A 1 82 ? -2.803 7.165 -7.980 1.00 84.56 82 ALA A O 1
ATOM 646 N N . CYS A 1 83 ? -1.443 8.893 -7.559 1.00 79.38 83 CYS A N 1
ATOM 647 C CA . CYS A 1 83 ? -0.689 8.731 -8.786 1.00 79.38 83 CYS A CA 1
ATOM 648 C C . CYS A 1 83 ? 0.145 7.458 -8.657 1.00 79.38 83 CYS A C 1
ATOM 650 O O . CYS A 1 83 ? 0.942 7.320 -7.726 1.00 79.38 83 CYS A O 1
ATOM 652 N N . ASN A 1 84 ? 0.022 6.574 -9.641 1.00 66.94 84 ASN A N 1
ATOM 653 C CA . ASN A 1 84 ? 0.814 5.356 -9.836 1.00 66.94 84 ASN A CA 1
ATOM 654 C C . ASN A 1 84 ? 2.307 5.625 -10.122 1.00 66.94 84 ASN A C 1
ATOM 656 O O . ASN A 1 84 ? 2.960 4.839 -10.802 1.00 66.94 84 ASN A O 1
ATOM 660 N N . GLY A 1 85 ? 2.831 6.757 -9.644 1.00 66.69 85 GLY A N 1
ATOM 661 C CA . GLY A 1 85 ? 4.112 7.325 -10.017 1.00 66.69 85 GLY A CA 1
ATOM 662 C C . GLY A 1 85 ? 5.253 6.320 -9.942 1.00 66.69 85 GLY A C 1
ATOM 663 O O . GLY A 1 85 ? 5.244 5.389 -9.135 1.00 66.69 85 GLY A O 1
ATOM 664 N N . ASN A 1 86 ? 6.266 6.570 -10.773 1.00 74.56 86 ASN A N 1
ATOM 665 C CA . ASN A 1 86 ? 7.398 5.681 -11.013 1.00 74.56 86 ASN A CA 1
ATOM 666 C C . ASN A 1 86 ? 7.964 5.048 -9.732 1.00 74.56 86 ASN A C 1
ATOM 668 O O . ASN A 1 86 ? 8.301 3.874 -9.749 1.00 74.56 86 ASN A O 1
ATOM 672 N N . THR A 1 87 ? 8.038 5.767 -8.611 1.00 84.44 87 THR A N 1
ATOM 673 C CA . THR A 1 87 ? 8.591 5.247 -7.350 1.00 84.44 87 THR A CA 1
ATOM 674 C C . THR A 1 87 ? 7.845 4.030 -6.790 1.00 84.44 87 THR A C 1
ATOM 676 O O . THR A 1 87 ? 8.495 3.069 -6.404 1.00 84.44 87 THR A O 1
ATOM 679 N N . ALA A 1 88 ? 6.506 4.022 -6.765 1.00 85.06 88 ALA A N 1
ATOM 680 C CA . ALA A 1 88 ? 5.760 2.868 -6.243 1.00 85.06 88 ALA A CA 1
ATOM 681 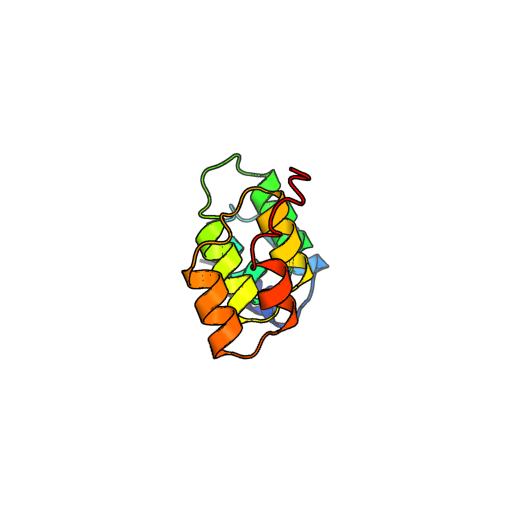C C . ALA A 1 88 ? 5.954 1.627 -7.132 1.00 85.06 88 ALA A C 1
ATOM 683 O O . ALA A 1 88 ? 6.050 0.510 -6.628 1.00 85.06 88 ALA A O 1
ATOM 684 N N . LEU A 1 89 ? 6.063 1.839 -8.450 1.00 87.19 89 LEU A N 1
ATOM 685 C CA . LEU A 1 89 ? 6.339 0.785 -9.422 1.00 87.19 89 LEU A CA 1
ATOM 686 C C . LEU A 1 89 ? 7.767 0.232 -9.281 1.00 87.19 89 LEU A C 1
ATOM 688 O O . LEU A 1 89 ? 7.944 -0.981 -9.341 1.00 87.19 89 LEU A O 1
ATOM 692 N N . HIS A 1 90 ? 8.765 1.100 -9.064 1.00 87.06 90 HIS A N 1
ATOM 693 C CA . HIS A 1 90 ? 10.147 0.679 -8.806 1.00 87.06 90 HIS A CA 1
ATOM 694 C C . HIS A 1 90 ? 10.231 -0.173 -7.539 1.00 87.06 90 HIS A C 1
ATOM 696 O O . HIS A 1 90 ? 10.769 -1.272 -7.608 1.00 87.06 90 HIS A O 1
ATOM 702 N N . ASP A 1 91 ? 9.640 0.280 -6.428 1.00 86.88 91 ASP A N 1
ATOM 703 C CA . ASP A 1 91 ? 9.650 -0.474 -5.172 1.00 86.88 91 ASP A CA 1
ATOM 704 C C . ASP A 1 91 ? 8.960 -1.841 -5.352 1.00 86.88 91 ASP A C 1
ATOM 706 O O . ASP A 1 91 ? 9.498 -2.874 -4.959 1.00 86.88 91 ASP A O 1
ATOM 710 N N . ALA A 1 92 ? 7.788 -1.884 -5.995 1.00 88.62 92 ALA A N 1
ATOM 711 C CA . ALA A 1 92 ? 7.089 -3.142 -6.259 1.00 88.62 92 ALA A CA 1
ATOM 712 C C . ALA A 1 92 ? 7.916 -4.108 -7.126 1.00 88.62 92 ALA A C 1
ATOM 714 O O . ALA A 1 92 ? 7.930 -5.311 -6.864 1.00 88.62 92 ALA A O 1
ATOM 715 N N . ALA A 1 93 ? 8.620 -3.591 -8.137 1.00 88.12 93 ALA A N 1
ATOM 716 C CA . ALA A 1 93 ? 9.486 -4.386 -9.002 1.00 88.12 93 ALA A CA 1
ATOM 717 C C . ALA A 1 93 ? 10.748 -4.877 -8.273 1.00 88.12 93 ALA A C 1
ATOM 719 O O . ALA A 1 93 ? 11.122 -6.036 -8.436 1.00 88.12 93 ALA A O 1
ATOM 720 N N . GLU A 1 94 ? 11.370 -4.032 -7.445 1.00 90.94 94 GLU A N 1
ATOM 721 C CA . GLU A 1 94 ? 12.559 -4.366 -6.649 1.00 90.94 94 GLU A CA 1
ATOM 722 C C . GLU A 1 94 ? 12.281 -5.523 -5.681 1.00 90.94 94 GLU A C 1
ATOM 724 O O . GLU A 1 94 ? 13.084 -6.449 -5.576 1.00 90.94 94 GLU A O 1
ATOM 729 N N . TYR A 1 95 ? 11.118 -5.511 -5.024 1.00 89.38 95 TYR A N 1
ATOM 730 C CA . TYR A 1 95 ? 10.719 -6.565 -4.085 1.00 89.38 95 TYR A CA 1
ATOM 731 C C . TYR A 1 95 ? 10.023 -7.769 -4.744 1.00 89.38 95 TYR A C 1
ATOM 733 O O . TYR A 1 95 ? 9.686 -8.727 -4.050 1.00 89.38 95 TYR A O 1
ATOM 741 N N . GLY A 1 96 ? 9.824 -7.759 -6.068 1.00 89.38 96 GLY A N 1
ATOM 742 C CA . GLY A 1 96 ? 9.230 -8.881 -6.805 1.00 89.38 96 GLY A CA 1
ATOM 743 C C . GLY A 1 96 ? 7.710 -9.021 -6.658 1.00 89.38 96 GLY A C 1
ATOM 744 O O . GLY A 1 96 ? 7.162 -10.097 -6.903 1.00 89.38 96 GLY A O 1
ATOM 745 N N . HIS A 1 97 ? 7.006 -7.948 -6.293 1.00 93.00 97 HIS A N 1
ATOM 746 C CA . HIS A 1 97 ? 5.552 -7.935 -6.090 1.00 93.00 97 HIS A CA 1
ATOM 747 C C . HIS A 1 97 ? 4.806 -7.833 -7.424 1.00 93.00 97 HIS A C 1
ATOM 749 O O . HIS A 1 97 ? 4.228 -6.800 -7.761 1.00 93.00 97 HIS A O 1
ATOM 755 N N . ALA A 1 98 ? 4.825 -8.916 -8.203 1.00 89.75 98 ALA A N 1
ATOM 756 C CA . ALA A 1 98 ? 4.304 -8.952 -9.573 1.00 89.75 98 ALA A CA 1
ATOM 757 C C . ALA A 1 98 ? 2.837 -8.496 -9.703 1.00 89.75 98 ALA A C 1
ATOM 759 O O . ALA A 1 98 ? 2.484 -7.832 -10.675 1.00 89.75 98 ALA A O 1
ATOM 760 N N . GLU A 1 99 ? 1.986 -8.810 -8.725 1.00 90.44 99 GLU A N 1
ATOM 761 C CA . GLU A 1 99 ? 0.574 -8.406 -8.727 1.00 90.44 99 GLU A CA 1
ATOM 762 C C . GLU A 1 99 ? 0.406 -6.894 -8.515 1.00 90.44 99 GLU A C 1
ATOM 764 O O . GLU A 1 99 ? -0.330 -6.235 -9.247 1.00 90.44 99 GLU A O 1
ATOM 769 N N . ILE A 1 100 ? 1.177 -6.307 -7.596 1.00 90.81 100 ILE A N 1
ATOM 770 C CA . ILE A 1 100 ? 1.234 -4.852 -7.414 1.00 90.81 100 ILE A CA 1
ATOM 771 C C . ILE A 1 100 ? 1.769 -4.168 -8.674 1.00 90.81 100 ILE A C 1
ATOM 773 O O . ILE A 1 100 ? 1.236 -3.143 -9.090 1.00 90.81 100 ILE A O 1
ATOM 777 N N . VAL A 1 101 ? 2.797 -4.736 -9.312 1.00 88.81 101 VAL A N 1
ATOM 778 C CA . VAL A 1 101 ? 3.327 -4.222 -10.584 1.00 88.81 101 VAL A CA 1
ATOM 779 C C . VAL A 1 101 ? 2.227 -4.189 -11.647 1.00 88.81 101 VAL A C 1
ATOM 781 O O . VAL A 1 101 ? 2.070 -3.174 -12.318 1.00 88.81 101 VAL A O 1
ATOM 784 N N . GLN A 1 102 ? 1.409 -5.240 -11.762 1.00 88.94 102 GLN A N 1
ATOM 785 C CA . GLN A 1 102 ? 0.270 -5.260 -12.691 1.00 88.94 102 GLN A CA 1
ATOM 786 C C . GLN A 1 102 ? -0.788 -4.197 -12.368 1.00 88.94 102 GLN A C 1
ATOM 788 O O . GLN A 1 102 ? -1.384 -3.643 -13.290 1.00 88.94 102 GLN A O 1
ATOM 793 N N . LEU A 1 103 ? -1.016 -3.897 -11.085 1.00 87.81 103 LEU A N 1
ATOM 794 C CA . LEU A 1 103 ? -1.935 -2.837 -10.661 1.00 87.81 103 LEU A CA 1
ATOM 795 C C . LEU A 1 103 ? -1.401 -1.427 -10.947 1.00 87.81 103 LEU A C 1
ATOM 797 O O . LEU A 1 103 ? -2.184 -0.527 -11.248 1.00 87.81 103 LEU A O 1
ATOM 801 N N . LEU A 1 104 ? -0.088 -1.226 -10.822 1.00 85.00 104 LEU A N 1
ATOM 802 C CA . LEU A 1 104 ? 0.565 0.077 -10.972 1.00 85.00 104 LEU A CA 1
ATOM 803 C C . LEU A 1 104 ? 0.921 0.415 -12.418 1.00 85.00 104 LEU A C 1
ATOM 805 O O . LEU A 1 104 ? 0.972 1.601 -12.759 1.00 85.00 104 LEU A O 1
ATOM 809 N N . ILE A 1 105 ? 1.159 -0.593 -13.266 1.00 83.00 105 ILE A N 1
ATOM 810 C CA . ILE A 1 105 ? 1.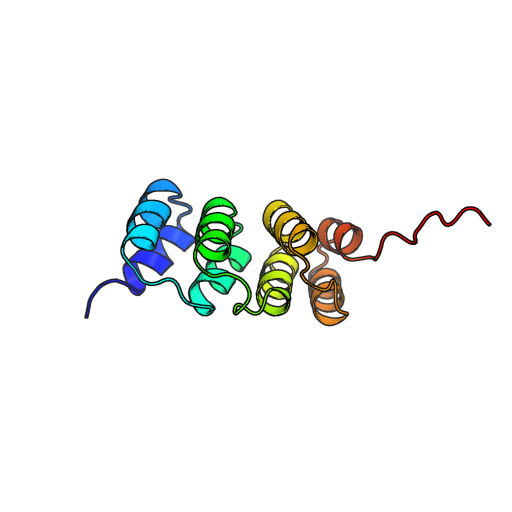302 -0.379 -14.705 1.00 83.00 105 ILE A CA 1
ATOM 811 C C . ILE A 1 105 ? 0.022 0.321 -15.165 1.00 83.00 105 ILE A C 1
ATOM 813 O O . ILE A 1 105 ? -1.066 -0.243 -15.007 1.00 83.00 105 ILE A O 1
ATOM 817 N N . PRO A 1 106 ? 0.118 1.552 -15.703 1.00 67.75 106 PRO A N 1
ATOM 818 C CA . PRO A 1 106 ? -1.049 2.215 -16.243 1.00 67.75 106 PRO A CA 1
ATOM 819 C C . PRO A 1 106 ? -1.652 1.258 -17.259 1.00 67.75 106 PRO A C 1
ATOM 821 O O . PRO A 1 106 ? -0.974 0.848 -18.204 1.00 67.75 106 PRO A O 1
ATOM 824 N N . LYS A 1 107 ? -2.909 0.855 -17.036 1.00 60.09 107 LYS A N 1
ATOM 825 C CA . LYS A 1 107 ? -3.680 0.192 -18.079 1.00 60.09 107 LYS A CA 1
ATOM 826 C C . LYS A 1 107 ? -3.647 1.178 -19.227 1.00 60.09 107 LYS A C 1
ATOM 828 O O . LYS A 1 107 ? -4.279 2.226 -19.122 1.00 60.09 107 LYS A O 1
ATOM 833 N N . ALA A 1 108 ? -2.843 0.887 -20.251 1.00 43.81 108 ALA A N 1
ATOM 834 C CA . ALA A 1 108 ? -2.934 1.585 -21.512 1.00 43.81 108 ALA A CA 1
ATOM 835 C C . ALA A 1 108 ? -4.426 1.622 -21.805 1.00 43.81 108 ALA A C 1
ATOM 837 O O . ALA A 1 108 ? -5.074 0.565 -21.821 1.00 43.81 108 ALA A O 1
ATOM 838 N N . GLU A 1 109 ? -4.991 2.827 -21.863 1.00 42.19 109 GLU A N 1
ATOM 839 C CA . GLU A 1 109 ? -6.335 2.982 -22.366 1.00 42.19 109 GLU A CA 1
ATOM 840 C C . GLU A 1 109 ? -6.364 2.135 -23.633 1.00 42.19 109 GLU A C 1
ATOM 842 O O . GLU A 1 109 ? -5.515 2.295 -24.513 1.00 42.19 109 GLU A O 1
ATOM 847 N N . LYS A 1 110 ? -7.286 1.176 -23.700 1.00 40.44 110 LYS A N 1
ATOM 848 C CA . LYS A 1 110 ? -7.742 0.689 -24.993 1.00 40.44 110 LYS A CA 1
ATOM 849 C C . LYS A 1 110 ? -8.420 1.887 -25.656 1.00 40.44 110 LYS A C 1
ATOM 851 O O . LYS A 1 110 ? -9.639 1.986 -25.669 1.00 40.44 110 LYS A O 1
ATOM 856 N N . THR A 1 111 ? -7.639 2.870 -26.079 1.00 36.75 111 THR A N 1
ATOM 857 C CA . THR A 1 111 ? -8.046 3.816 -27.092 1.00 36.75 111 THR A CA 1
ATOM 858 C C . THR A 1 111 ? -7.949 3.014 -28.373 1.00 36.75 111 THR A C 1
ATOM 860 O O . THR A 1 111 ? -6.890 2.874 -28.976 1.00 36.75 111 THR A O 1
ATOM 863 N N . ASP A 1 112 ? -9.070 2.363 -28.684 1.00 40.31 112 ASP A N 1
ATOM 864 C CA . ASP A 1 112 ? -9.376 1.904 -30.028 1.00 40.31 112 ASP A CA 1
ATOM 865 C C . ASP A 1 112 ? -9.214 3.120 -30.960 1.00 40.31 112 ASP A C 1
ATOM 867 O O . ASP A 1 112 ? -10.046 4.030 -30.952 1.00 40.31 112 ASP A O 1
ATOM 871 N N . ILE A 1 113 ? -8.111 3.164 -31.708 1.00 39.88 113 ILE A N 1
ATOM 872 C CA . ILE A 1 113 ? -7.903 4.029 -32.878 1.00 39.88 113 ILE A CA 1
ATOM 873 C C . ILE A 1 113 ? -7.361 3.189 -34.024 1.00 39.88 113 ILE A C 1
ATOM 875 O O . ILE A 1 113 ? -6.448 2.369 -33.777 1.00 39.88 113 ILE A O 1
#